Protein AF-A0A928HFG8-F1 (afdb_monomer)

Structure (mmCIF, N/CA/C/O backbone):
data_AF-A0A928HFG8-F1
#
_entry.id   AF-A0A928HFG8-F1
#
loop_
_atom_site.group_PDB
_atom_site.id
_atom_site.type_symbol
_atom_site.label_atom_id
_atom_site.label_alt_id
_atom_site.label_comp_id
_atom_site.label_asym_id
_atom_site.label_entity_id
_atom_site.label_seq_id
_atom_site.pdbx_PDB_ins_code
_atom_site.Cartn_x
_atom_site.Cartn_y
_atom_site.Cartn_z
_atom_site.occupancy
_atom_site.B_iso_or_equiv
_atom_site.auth_seq_id
_atom_site.auth_comp_id
_atom_site.auth_asym_id
_atom_site.auth_atom_id
_atom_site.pdbx_PDB_model_num
ATOM 1 N N . MET A 1 1 ? -11.256 -12.199 43.659 1.00 42.47 1 MET A N 1
ATOM 2 C CA . MET A 1 1 ? -11.121 -11.099 42.680 1.00 42.47 1 MET A CA 1
ATOM 3 C C . MET A 1 1 ? -11.287 -11.716 41.292 1.00 42.47 1 MET A C 1
ATOM 5 O O . MET A 1 1 ? -10.391 -12.413 40.842 1.00 42.47 1 MET A O 1
ATOM 9 N N . LEU A 1 2 ? -12.476 -11.620 40.685 1.00 41.16 2 LEU A N 1
ATOM 10 C CA . LEU A 1 2 ? -12.763 -12.228 39.377 1.00 41.16 2 LEU A CA 1
ATOM 11 C C . LEU A 1 2 ? -12.334 -11.255 38.273 1.00 41.16 2 LEU A C 1
ATOM 13 O O . LEU A 1 2 ? -12.874 -10.158 38.163 1.00 41.16 2 LEU A O 1
ATOM 17 N N . GLN A 1 3 ? -11.337 -11.649 37.483 1.00 49.03 3 GLN A N 1
ATOM 18 C CA . GLN A 1 3 ? -10.843 -10.873 36.351 1.00 49.03 3 GLN A CA 1
ATOM 19 C C . GLN A 1 3 ? -11.781 -11.100 35.159 1.00 49.03 3 GLN A C 1
ATOM 21 O O . GLN A 1 3 ? -11.805 -12.174 34.556 1.00 49.03 3 GLN A O 1
ATOM 26 N N . ILE A 1 4 ? -12.596 -10.095 34.841 1.00 52.38 4 ILE A N 1
ATOM 27 C CA . ILE A 1 4 ? -13.483 -10.107 33.676 1.00 52.38 4 ILE A CA 1
ATOM 28 C C . ILE A 1 4 ? -12.597 -10.033 32.425 1.00 52.38 4 ILE A C 1
ATOM 30 O O . ILE A 1 4 ? -12.004 -8.994 32.136 1.00 52.38 4 ILE A O 1
ATOM 34 N N . LYS A 1 5 ? -12.487 -11.136 31.670 1.00 56.59 5 LYS A N 1
ATOM 35 C CA . LYS A 1 5 ? -11.924 -11.109 30.313 1.00 56.59 5 LYS A CA 1
ATOM 36 C C . LYS A 1 5 ? -12.826 -10.221 29.459 1.00 56.59 5 LYS A C 1
ATOM 38 O O . LYS A 1 5 ? -13.947 -10.609 29.138 1.00 56.59 5 LYS A O 1
ATOM 43 N N . MET A 1 6 ? -12.346 -9.032 29.095 1.00 54.69 6 MET A N 1
ATOM 44 C CA . MET A 1 6 ? -13.023 -8.191 28.112 1.00 54.69 6 MET A CA 1
ATOM 45 C C . MET A 1 6 ? -13.141 -8.977 26.807 1.00 54.69 6 MET A C 1
ATOM 47 O O . MET A 1 6 ? -12.142 -9.287 26.160 1.00 54.69 6 MET A O 1
ATOM 51 N N . ASN A 1 7 ? -14.374 -9.335 26.460 1.00 56.22 7 ASN A N 1
ATOM 52 C CA . ASN A 1 7 ? -14.726 -10.005 25.221 1.00 56.22 7 ASN A CA 1
ATOM 53 C C . ASN A 1 7 ? -14.250 -9.117 24.061 1.00 56.22 7 ASN A C 1
ATOM 55 O O . ASN A 1 7 ? -14.856 -8.078 23.791 1.00 56.22 7 ASN A O 1
ATOM 59 N N . GLN A 1 8 ? -13.120 -9.459 23.433 1.00 57.03 8 GLN A N 1
ATOM 60 C CA . GLN A 1 8 ? -12.567 -8.672 22.334 1.00 57.03 8 GLN A CA 1
ATOM 61 C C . GLN A 1 8 ? -13.598 -8.648 21.206 1.00 57.03 8 GLN A C 1
ATOM 63 O O . GLN A 1 8 ? -13.856 -9.653 20.543 1.00 57.03 8 GLN A O 1
ATOM 68 N N . LYS A 1 9 ? -14.238 -7.493 21.023 1.00 50.78 9 LYS A N 1
ATOM 69 C CA . LYS A 1 9 ? -15.219 -7.267 19.966 1.00 50.78 9 LYS A CA 1
ATOM 70 C C . LYS A 1 9 ? -14.499 -7.512 18.640 1.00 50.78 9 LYS A C 1
ATOM 72 O O . LYS A 1 9 ? -13.591 -6.756 18.301 1.00 50.78 9 LYS A O 1
ATOM 77 N N . LYS A 1 10 ? -14.857 -8.584 17.917 1.00 58.00 10 LYS A N 1
ATOM 78 C CA . LYS A 1 10 ? -14.294 -8.877 16.588 1.00 58.00 10 LYS A CA 1
ATOM 79 C C . LYS A 1 10 ? -14.373 -7.602 15.747 1.00 58.00 10 LYS A C 1
ATOM 81 O O . LYS A 1 10 ? -15.465 -7.070 15.534 1.00 58.00 10 LYS A O 1
ATOM 86 N N . LYS A 1 11 ? -13.216 -7.085 15.322 1.00 67.31 11 LYS A N 1
ATOM 87 C CA . LYS A 1 11 ? -13.141 -5.909 14.449 1.00 67.31 11 LYS A CA 1
ATOM 88 C C . LYS A 1 11 ? -13.911 -6.250 13.173 1.00 67.31 11 LYS A C 1
ATOM 90 O O . LYS A 1 11 ? -13.684 -7.312 12.594 1.00 67.31 11 LYS A O 1
ATOM 95 N N . LYS A 1 12 ? -14.867 -5.401 12.778 1.00 76.81 12 LYS A N 1
ATOM 96 C CA . LYS A 1 12 ? -15.598 -5.600 11.520 1.00 76.81 12 LYS A CA 1
ATOM 97 C C . LYS A 1 12 ? -14.580 -5.650 10.381 1.00 76.81 12 LYS A C 1
ATOM 99 O O . LYS A 1 12 ? -13.674 -4.819 10.334 1.00 76.81 12 LYS A O 1
ATOM 104 N N . VAL A 1 13 ? -14.724 -6.651 9.520 1.00 82.31 13 VAL A N 1
ATOM 105 C CA . VAL A 1 13 ? -13.877 -6.822 8.339 1.00 82.31 13 VAL A CA 1
ATOM 106 C C . VAL A 1 13 ? -14.146 -5.661 7.385 1.00 82.31 13 VAL A C 1
ATOM 108 O O . VAL A 1 13 ? -15.302 -5.321 7.130 1.00 82.31 13 VAL A O 1
ATOM 111 N N . ASP A 1 14 ? -13.081 -5.040 6.886 1.00 93.12 14 ASP A N 1
ATOM 112 C CA . ASP A 1 14 ? -13.169 -3.984 5.881 1.00 93.12 14 ASP A CA 1
ATOM 113 C C . ASP A 1 14 ? -13.328 -4.619 4.496 1.00 93.12 14 ASP A C 1
ATOM 115 O O . ASP A 1 14 ? -12.353 -4.962 3.827 1.00 93.12 14 ASP A O 1
ATOM 119 N N . TYR A 1 15 ? -14.580 -4.842 4.098 1.00 95.19 15 TYR A N 1
ATOM 120 C CA . TYR A 1 15 ? -14.905 -5.488 2.826 1.00 95.19 15 TYR A CA 1
ATOM 121 C C . TYR A 1 15 ? -14.516 -4.649 1.604 1.00 95.19 15 TYR A C 1
ATOM 123 O O . TYR A 1 15 ? -14.281 -5.219 0.544 1.00 95.19 15 TYR A O 1
ATOM 131 N N . ILE A 1 16 ? -14.411 -3.322 1.745 1.00 96.00 16 ILE A N 1
ATOM 132 C CA . ILE A 1 16 ? -14.005 -2.440 0.642 1.00 96.00 16 ILE A CA 1
ATOM 133 C C . ILE A 1 16 ? -12.530 -2.682 0.332 1.00 96.00 16 ILE A C 1
ATOM 135 O O . ILE A 1 16 ? -12.169 -2.926 -0.815 1.00 96.00 16 ILE A O 1
ATOM 139 N N . ALA A 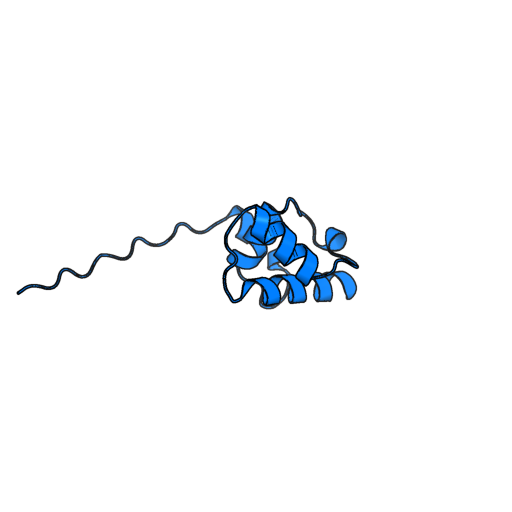1 17 ? -11.682 -2.686 1.361 1.00 97.38 17 ALA A N 1
A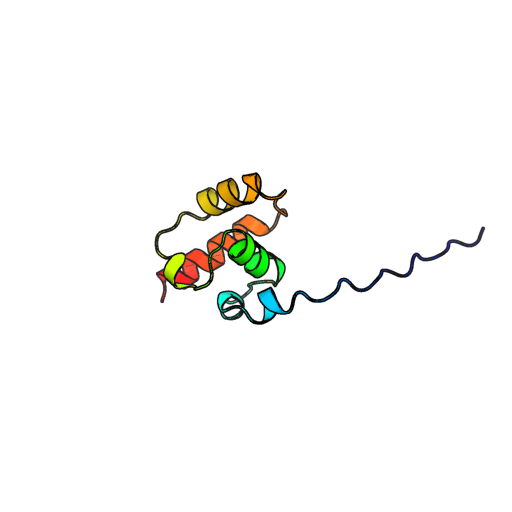TOM 140 C CA . ALA A 1 17 ? -10.274 -3.020 1.195 1.00 97.38 17 ALA A CA 1
ATOM 141 C C . ALA A 1 17 ? -10.083 -4.478 0.747 1.00 97.38 17 ALA A C 1
ATOM 143 O O . ALA A 1 17 ? -9.277 -4.736 -0.144 1.00 97.38 17 ALA A O 1
ATOM 144 N N . LEU A 1 18 ? -10.864 -5.418 1.291 1.00 97.06 18 LEU A N 1
ATOM 145 C CA . LEU A 1 18 ? -10.798 -6.832 0.908 1.00 97.06 18 LEU A CA 1
ATOM 146 C C . LEU A 1 18 ? -11.170 -7.085 -0.566 1.00 97.06 18 LEU A C 1
ATOM 148 O O . LEU A 1 18 ? -10.638 -8.009 -1.173 1.00 97.06 18 LEU A O 1
ATOM 152 N N . ALA A 1 19 ? -12.069 -6.282 -1.137 1.00 97.25 19 ALA A N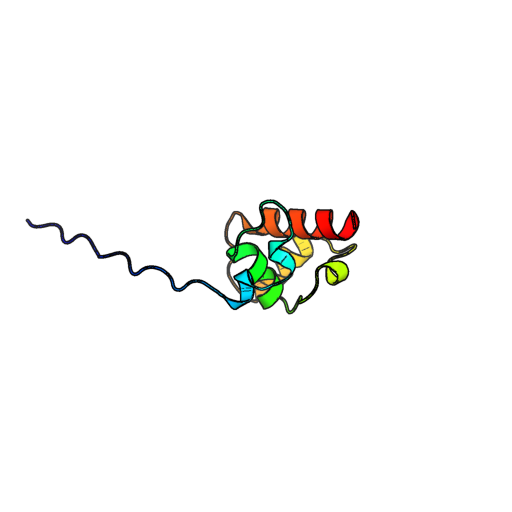 1
ATOM 153 C CA . ALA A 1 19 ? -12.478 -6.382 -2.540 1.00 97.25 19 ALA A CA 1
ATOM 154 C C . ALA A 1 19 ? -11.619 -5.535 -3.500 1.00 97.25 19 ALA A C 1
ATOM 156 O O . ALA A 1 19 ? -11.818 -5.598 -4.713 1.00 97.25 19 ALA A O 1
ATOM 157 N N . SER A 1 20 ? -10.690 -4.729 -2.979 1.00 98.25 20 SER A N 1
ATOM 158 C CA . SER A 1 20 ? -9.845 -3.846 -3.789 1.00 98.25 20 SER A CA 1
ATOM 159 C C . SER A 1 20 ? -8.849 -4.632 -4.657 1.00 98.25 20 SER A C 1
ATOM 161 O O . SER A 1 20 ? -8.446 -5.742 -4.284 1.00 98.25 20 SER A O 1
ATOM 163 N N . PRO A 1 21 ? -8.378 -4.064 -5.784 1.00 98.12 21 PRO A N 1
ATOM 164 C CA . PRO A 1 21 ? -7.369 -4.721 -6.613 1.00 98.12 21 PRO A CA 1
ATOM 165 C C . PRO A 1 21 ? -6.055 -4.958 -5.858 1.00 98.12 21 PRO A C 1
ATOM 167 O O . PRO A 1 21 ? -5.366 -5.933 -6.148 1.00 98.12 21 PRO A O 1
ATOM 170 N N . PHE A 1 22 ? -5.747 -4.161 -4.828 1.00 98.50 22 PHE A N 1
ATOM 171 C CA . PHE A 1 22 ? -4.530 -4.304 -4.022 1.00 98.50 22 PHE A CA 1
ATOM 172 C C . PHE A 1 22 ? -4.414 -5.660 -3.321 1.00 98.50 22 PHE A C 1
ATOM 174 O O . PHE A 1 22 ? -3.310 -6.107 -3.030 1.00 98.50 22 PHE A O 1
ATOM 181 N N . MET A 1 23 ? -5.529 -6.356 -3.088 1.00 98.12 23 MET A N 1
ATOM 182 C CA . MET A 1 23 ? -5.502 -7.702 -2.509 1.00 98.12 23 MET A CA 1
ATOM 183 C C . MET A 1 23 ? -4.920 -8.767 -3.451 1.00 98.12 23 MET A C 1
ATOM 185 O O . MET A 1 23 ? -4.649 -9.878 -3.003 1.00 98.12 23 MET A O 1
ATOM 189 N N . ARG A 1 24 ? -4.69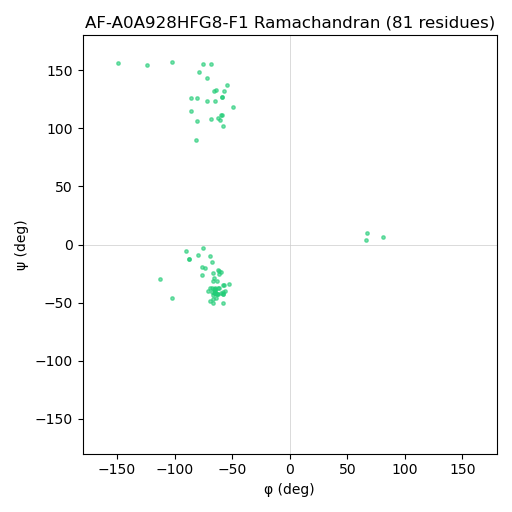4 -8.448 -4.735 1.00 96.94 24 ARG A N 1
ATOM 190 C CA . ARG A 1 24 ? -3.961 -9.313 -5.677 1.00 96.94 24 ARG A CA 1
ATOM 191 C C . ARG A 1 24 ? -2.447 -9.276 -5.450 1.00 96.94 24 ARG A C 1
ATOM 193 O O . ARG A 1 24 ? -1.756 -10.194 -5.881 1.00 96.94 24 ARG A O 1
ATOM 200 N N . ILE A 1 25 ? -1.940 -8.246 -4.768 1.00 98.19 25 ILE A N 1
ATOM 201 C CA . ILE A 1 25 ? -0.514 -8.086 -4.478 1.00 98.19 25 ILE A CA 1
ATOM 202 C C . ILE A 1 25 ? -0.109 -9.122 -3.414 1.00 98.19 25 ILE A C 1
ATOM 204 O O . ILE A 1 25 ? -0.686 -9.137 -2.317 1.00 98.19 25 ILE A O 1
ATOM 208 N N . PRO A 1 26 ? 0.887 -9.986 -3.681 1.00 97.50 26 PRO A N 1
ATOM 209 C CA . PRO A 1 26 ? 1.344 -10.970 -2.709 1.00 97.50 26 PRO A CA 1
ATOM 210 C C . PRO A 1 26 ? 1.736 -10.329 -1.373 1.00 97.50 26 PRO A C 1
ATOM 212 O O . PRO A 1 26 ? 2.422 -9.312 -1.331 1.00 97.50 26 PRO A O 1
ATOM 215 N N . ARG A 1 27 ? 1.330 -10.961 -0.261 1.00 97.69 27 ARG A N 1
ATOM 216 C CA . ARG A 1 27 ? 1.591 -10.517 1.128 1.00 97.69 27 ARG A CA 1
ATOM 217 C C . ARG A 1 27 ? 0.905 -9.204 1.543 1.00 97.69 27 ARG A C 1
ATOM 219 O O . ARG A 1 27 ? 1.082 -8.783 2.688 1.00 97.69 27 ARG A O 1
ATOM 226 N N . MET A 1 28 ? 0.083 -8.599 0.685 1.00 97.94 28 MET A N 1
ATOM 227 C CA . MET A 1 28 ? -0.732 -7.445 1.059 1.00 97.94 28 MET A CA 1
ATOM 228 C C . MET A 1 28 ? -1.751 -7.824 2.139 1.00 97.94 28 MET A C 1
ATOM 230 O O . MET A 1 28 ? -2.459 -8.828 2.037 1.00 97.94 28 MET A O 1
ATOM 234 N N . LYS A 1 29 ? -1.848 -6.997 3.184 1.00 97.06 29 LYS A N 1
ATOM 235 C CA . LYS A 1 29 ? -2.908 -7.107 4.195 1.00 97.06 29 LYS A CA 1
ATOM 236 C C . LYS A 1 29 ? -3.984 -6.055 3.959 1.00 97.06 29 LYS A C 1
ATOM 238 O O . LYS A 1 29 ? -3.720 -4.981 3.425 1.00 97.06 29 LYS A O 1
ATOM 243 N N . VAL A 1 30 ? -5.181 -6.332 4.478 1.00 96.31 30 VAL A N 1
ATOM 244 C CA . VAL A 1 30 ? -6.348 -5.434 4.412 1.00 96.31 30 VAL A CA 1
ATOM 245 C C . VAL A 1 30 ? -6.028 -4.024 4.929 1.00 96.31 30 VAL A C 1
ATOM 247 O O . VAL A 1 30 ? -6.544 -3.053 4.391 1.00 96.31 30 VAL A O 1
ATOM 250 N N . SER A 1 31 ? -5.156 -3.881 5.934 1.00 95.88 31 SER A N 1
ATOM 251 C CA . SER A 1 31 ? -4.721 -2.570 6.439 1.00 95.88 31 SER A CA 1
ATOM 252 C C . SER A 1 31 ? -3.927 -1.760 5.409 1.00 95.88 31 SER A C 1
ATOM 254 O O . SER A 1 31 ? -4.181 -0.567 5.268 1.00 95.88 31 SER A O 1
ATOM 256 N N . GLY A 1 32 ? -3.015 -2.394 4.666 1.00 97.69 32 GLY A N 1
ATOM 257 C CA . GLY A 1 32 ? -2.258 -1.748 3.592 1.00 97.69 32 GLY A CA 1
ATOM 258 C C . GLY A 1 32 ? -3.159 -1.356 2.423 1.00 97.69 32 GLY A C 1
ATOM 259 O O . GLY A 1 32 ? -3.156 -0.202 2.002 1.00 97.69 32 GLY A O 1
ATOM 260 N N . ALA A 1 33 ? -4.023 -2.277 1.984 1.00 98.31 33 ALA A N 1
ATOM 261 C CA . ALA A 1 33 ? -5.028 -2.000 0.957 1.00 98.31 33 ALA A CA 1
ATOM 262 C C . ALA A 1 33 ? -5.958 -0.846 1.366 1.00 98.31 33 ALA A C 1
ATOM 264 O O . ALA A 1 33 ? -6.239 0.049 0.571 1.00 98.31 33 ALA A O 1
ATOM 265 N N . ARG A 1 34 ? -6.398 -0.814 2.632 1.00 97.88 34 ARG A N 1
ATOM 266 C CA . ARG A 1 34 ? -7.237 0.276 3.134 1.00 97.88 34 ARG A CA 1
ATOM 267 C C . ARG A 1 34 ? -6.507 1.616 3.139 1.00 97.88 34 ARG A C 1
ATOM 269 O O . ARG A 1 34 ? -7.121 2.625 2.810 1.00 97.88 34 ARG A O 1
ATOM 276 N N . ALA A 1 35 ? -5.226 1.631 3.489 1.00 98.12 35 ALA A N 1
ATOM 277 C CA . ALA A 1 35 ? -4.437 2.854 3.500 1.00 98.12 35 ALA A CA 1
ATOM 278 C C . ALA A 1 35 ? -4.250 3.446 2.093 1.00 98.12 35 ALA A C 1
ATOM 280 O O . ALA A 1 35 ? -4.354 4.658 1.928 1.00 98.12 35 ALA A O 1
ATOM 281 N N . LEU A 1 36 ? -4.063 2.600 1.073 1.00 98.56 36 LEU A N 1
ATOM 282 C CA . LEU A 1 36 ? -4.031 3.030 -0.331 1.00 98.56 36 LEU A CA 1
ATOM 283 C C . LEU A 1 36 ? -5.373 3.635 -0.774 1.00 98.56 36 LEU A C 1
ATOM 285 O O . LEU A 1 36 ? -5.402 4.698 -1.390 1.00 98.56 36 LEU A O 1
ATOM 289 N N . LEU A 1 37 ? -6.490 3.017 -0.380 1.00 98.38 37 LEU A N 1
ATOM 290 C CA 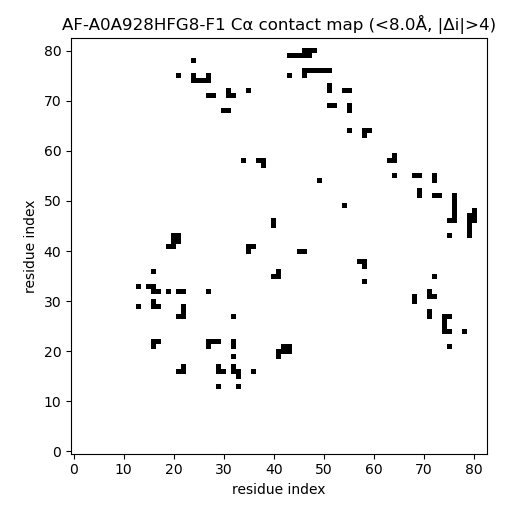. LEU A 1 37 ? -7.825 3.565 -0.645 1.00 98.38 37 LEU A CA 1
ATOM 291 C C . LEU A 1 37 ? -8.081 4.889 0.089 1.00 98.38 37 LEU A C 1
ATOM 293 O O . LEU A 1 37 ? -8.722 5.780 -0.462 1.00 98.38 37 LEU A O 1
ATOM 297 N N . ASP A 1 38 ? -7.596 5.032 1.325 1.00 98.12 38 ASP A N 1
ATOM 298 C CA . ASP A 1 38 ? -7.689 6.281 2.091 1.00 98.12 38 ASP A CA 1
ATOM 299 C C . ASP A 1 38 ? -6.868 7.415 1.446 1.00 98.12 38 ASP A C 1
ATOM 301 O O . ASP A 1 38 ? -7.250 8.577 1.561 1.00 98.12 38 ASP A O 1
ATOM 305 N N . LEU A 1 39 ? -5.789 7.082 0.725 1.00 98.38 39 LEU A N 1
ATOM 306 C CA . LEU A 1 39 ? -5.038 8.007 -0.138 1.00 98.38 39 LEU A CA 1
ATOM 307 C C . LEU A 1 39 ? -5.756 8.335 -1.460 1.00 98.38 39 LEU A C 1
ATOM 309 O O . LEU A 1 39 ? -5.255 9.131 -2.252 1.00 98.38 39 LEU A O 1
ATOM 313 N N . GLY A 1 40 ? -6.915 7.726 -1.718 1.00 98.25 40 GLY A N 1
ATOM 314 C CA . GLY A 1 40 ? -7.688 7.919 -2.943 1.00 98.25 40 GLY A CA 1
ATOM 315 C C . GLY A 1 40 ? -7.190 7.111 -4.143 1.00 98.25 40 GLY A C 1
ATOM 316 O O . GLY A 1 40 ? -7.732 7.285 -5.232 1.00 98.25 40 GLY A O 1
ATOM 317 N N . ILE A 1 41 ? -6.210 6.225 -3.951 1.00 98.50 41 ILE A N 1
ATOM 318 C CA . ILE A 1 41 ? -5.676 5.341 -4.993 1.00 98.50 41 ILE A CA 1
ATOM 319 C C . ILE A 1 41 ? -6.628 4.155 -5.126 1.00 98.50 41 ILE A C 1
ATOM 321 O O . ILE A 1 41 ? -6.944 3.502 -4.129 1.00 98.50 41 ILE A O 1
ATOM 325 N N . LYS A 1 42 ? -7.112 3.882 -6.337 1.00 98.12 42 LYS A N 1
ATOM 326 C CA . LYS A 1 42 ? -8.143 2.862 -6.577 1.00 98.12 42 LYS A CA 1
ATOM 327 C C . LYS A 1 42 ? -7.614 1.678 -7.365 1.00 98.12 42 LYS A C 1
ATOM 329 O O . LYS A 1 42 ? -8.088 0.570 -7.144 1.00 98.12 42 LYS A O 1
ATOM 334 N N . GLU A 1 43 ? -6.624 1.904 -8.220 1.00 98.25 43 GLU A N 1
ATOM 335 C CA . GLU A 1 43 ? -6.064 0.905 -9.122 1.00 98.25 43 GLU A CA 1
ATOM 336 C C . GLU A 1 43 ? -4.549 0.748 -8.927 1.00 98.25 43 GLU A C 1
ATOM 338 O O . GLU A 1 43 ? -3.855 1.662 -8.483 1.00 98.25 43 GLU A O 1
ATOM 343 N N . ILE A 1 44 ? -4.015 -0.431 -9.265 1.00 98.31 44 ILE A N 1
ATOM 344 C CA . ILE A 1 44 ? -2.590 -0.756 -9.066 1.00 98.31 44 ILE A CA 1
ATOM 345 C C . ILE A 1 44 ? -1.686 0.109 -9.955 1.00 98.31 44 ILE A C 1
ATOM 347 O O . ILE A 1 44 ? -0.678 0.615 -9.475 1.00 98.31 44 ILE A O 1
ATOM 351 N N . PHE A 1 45 ? -2.054 0.337 -11.221 1.00 97.62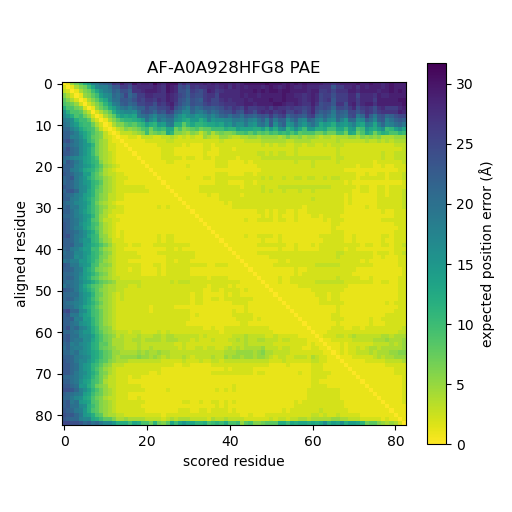 45 PHE A N 1
ATOM 352 C CA . PHE A 1 45 ? -1.221 1.095 -12.167 1.00 97.62 45 PHE A CA 1
ATOM 353 C C . PHE A 1 45 ? -0.965 2.546 -11.727 1.00 97.62 45 PHE A C 1
ATOM 355 O O . PHE A 1 45 ? 0.019 3.152 -12.141 1.00 97.62 45 PHE A O 1
ATOM 362 N N . GLU A 1 46 ? -1.820 3.115 -10.870 1.00 98.44 46 GLU A N 1
ATOM 363 C CA . GLU A 1 46 ? -1.651 4.470 -10.332 1.00 98.44 46 GLU A CA 1
ATOM 364 C C . GLU A 1 46 ? -0.435 4.593 -9.398 1.00 98.44 46 GLU A C 1
ATOM 366 O O . GLU A 1 46 ? -0.020 5.709 -9.070 1.00 98.44 46 GLU A O 1
ATOM 371 N N . LEU A 1 47 ? 0.119 3.460 -8.950 1.00 98.44 47 LEU A N 1
ATOM 372 C CA . LEU A 1 47 ? 1.305 3.372 -8.097 1.00 98.44 47 LEU A CA 1
ATOM 373 C C . LEU A 1 47 ? 2.616 3.345 -8.885 1.00 98.44 47 LEU A C 1
ATOM 375 O O . LEU A 1 47 ? 3.669 3.526 -8.277 1.00 98.44 47 LEU A O 1
ATOM 379 N N . LYS A 1 48 ? 2.560 3.146 -10.207 1.00 98.00 48 LYS A N 1
ATOM 380 C CA . LYS A 1 48 ? 3.749 2.999 -11.049 1.00 98.00 48 LYS A CA 1
ATOM 381 C C . LYS A 1 48 ? 4.640 4.239 -10.958 1.00 98.00 48 LYS A C 1
ATOM 383 O O . LYS A 1 48 ? 4.167 5.364 -11.132 1.00 98.00 48 LYS A O 1
ATOM 388 N N . GLY A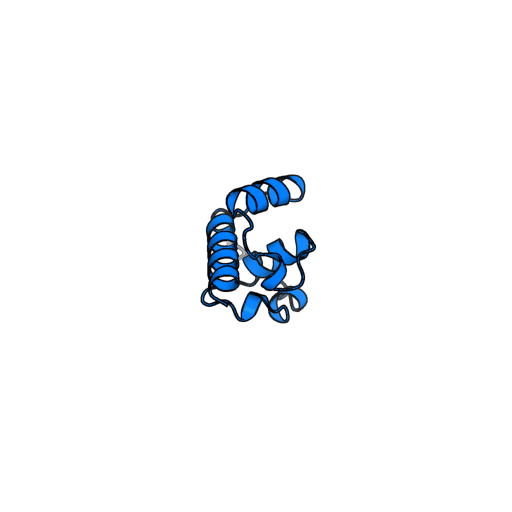 1 49 ? 5.919 4.035 -10.649 1.00 97.44 49 GLY A N 1
ATOM 389 C CA . GLY A 1 49 ? 6.903 5.103 -10.466 1.00 97.44 49 GLY A CA 1
ATOM 390 C C . GLY A 1 49 ? 6.678 6.015 -9.252 1.00 97.44 49 GLY A C 1
ATOM 391 O O . GLY A 1 49 ? 7.347 7.045 -9.141 1.00 97.44 49 GLY A O 1
ATOM 392 N N . ARG A 1 50 ? 5.751 5.687 -8.339 1.00 98.00 50 ARG A N 1
ATOM 393 C CA . ARG A 1 50 ? 5.615 6.424 -7.074 1.00 98.00 50 ARG A CA 1
ATOM 394 C C . ARG A 1 50 ? 6.684 5.993 -6.082 1.00 98.00 50 ARG A C 1
ATOM 396 O O . ARG A 1 50 ? 7.060 4.833 -6.017 1.00 98.00 50 ARG A O 1
ATOM 403 N N . ASP A 1 51 ? 7.103 6.918 -5.229 1.00 98.44 51 ASP A N 1
ATOM 404 C CA . ASP A 1 51 ? 7.974 6.599 -4.101 1.00 98.44 51 ASP A CA 1
ATOM 405 C C . ASP A 1 51 ? 7.149 6.146 -2.871 1.00 98.44 51 ASP A C 1
ATOM 407 O O . ASP A 1 51 ? 6.264 6.886 -2.418 1.00 98.44 51 ASP A O 1
ATOM 411 N N . PRO A 1 52 ? 7.432 4.967 -2.279 1.00 98.56 52 PRO A N 1
ATOM 412 C CA . PRO A 1 52 ? 6.739 4.482 -1.084 1.00 98.56 52 PRO A CA 1
ATOM 413 C C . PRO A 1 52 ? 6.833 5.417 0.131 1.00 98.56 52 PRO A C 1
ATOM 415 O O . PRO A 1 52 ? 5.872 5.523 0.898 1.00 98.56 52 PRO A O 1
ATOM 418 N N . ASN A 1 53 ? 7.959 6.117 0.320 1.00 98.50 53 ASN A N 1
ATOM 419 C CA . ASN A 1 53 ? 8.115 7.046 1.446 1.00 98.50 53 ASN A CA 1
ATOM 420 C C . ASN A 1 53 ? 7.223 8.278 1.283 1.00 98.50 53 ASN A C 1
ATOM 422 O O . ASN A 1 53 ? 6.623 8.739 2.254 1.00 98.50 53 ASN A O 1
ATOM 426 N N . SER A 1 54 ? 7.079 8.771 0.055 1.00 98.44 54 SER A N 1
ATOM 427 C CA . SER A 1 54 ? 6.158 9.854 -0.290 1.00 98.44 54 SER A CA 1
ATOM 428 C C . SER A 1 54 ? 4.704 9.456 -0.013 1.00 98.44 54 SER A C 1
ATOM 430 O O . SER A 1 54 ? 3.978 10.216 0.627 1.00 98.44 54 SER A O 1
ATOM 432 N N . LEU A 1 55 ? 4.300 8.226 -0.366 1.00 98.50 55 LEU A N 1
ATOM 433 C CA . LEU A 1 55 ? 2.976 7.687 -0.012 1.00 98.50 55 LEU A CA 1
ATOM 434 C C . LEU A 1 55 ? 2.760 7.640 1.509 1.00 98.50 55 LEU A C 1
ATOM 436 O O . LEU A 1 55 ? 1.689 8.001 2.002 1.00 98.50 55 LEU A O 1
ATOM 440 N N . LEU A 1 56 ? 3.777 7.229 2.273 1.00 98.62 56 LEU A N 1
ATOM 441 C CA . LEU A 1 56 ? 3.719 7.212 3.737 1.00 98.62 56 LEU A CA 1
ATOM 442 C C . LEU A 1 56 ? 3.601 8.621 4.327 1.00 98.62 56 LEU A C 1
ATOM 444 O O . LEU A 1 56 ? 2.822 8.834 5.262 1.00 98.62 56 LEU A O 1
ATOM 448 N N . ALA A 1 57 ? 4.348 9.582 3.784 1.00 98.50 57 ALA A N 1
ATOM 449 C CA . ALA A 1 57 ? 4.294 10.977 4.200 1.00 98.50 57 ALA A CA 1
ATOM 450 C C . ALA A 1 57 ? 2.909 11.583 3.941 1.00 98.50 57 ALA A C 1
ATOM 452 O O . ALA A 1 57 ? 2.361 12.257 4.814 1.00 98.50 57 ALA A O 1
ATOM 453 N N . ASP A 1 58 ? 2.308 11.298 2.785 1.00 98.38 58 ASP A N 1
ATOM 454 C CA . ASP A 1 58 ? 0.953 11.741 2.463 1.00 98.38 58 ASP A CA 1
ATOM 455 C C . ASP A 1 58 ? -0.093 11.081 3.360 1.00 98.38 58 ASP A C 1
ATOM 457 O O . ASP A 1 58 ? -0.953 11.771 3.909 1.00 98.38 58 ASP A O 1
ATOM 461 N N . TYR A 1 59 ? 0.019 9.773 3.611 1.00 98.38 59 TYR A N 1
ATOM 462 C CA . TYR A 1 59 ? -0.904 9.072 4.505 1.00 98.38 59 TYR A CA 1
ATOM 463 C C . TYR A 1 59 ? -0.829 9.622 5.935 1.00 98.38 59 TYR A C 1
ATOM 465 O O . TYR A 1 59 ? -1.855 9.783 6.598 1.00 98.38 59 TYR A O 1
ATOM 473 N N . SER A 1 60 ? 0.375 9.985 6.386 1.00 97.94 60 SER A N 1
ATOM 474 C CA . SER A 1 60 ? 0.616 10.554 7.718 1.00 97.94 60 SER A CA 1
ATOM 475 C C . SER A 1 60 ? -0.093 11.893 7.947 1.00 97.94 60 SER A C 1
ATOM 477 O O . SER A 1 60 ? -0.362 12.248 9.094 1.00 97.94 60 SER A O 1
ATOM 479 N N . LYS A 1 61 ? -0.452 12.621 6.877 1.00 98.12 61 LYS A N 1
ATOM 480 C CA . LYS A 1 61 ? -1.273 13.844 6.955 1.00 98.12 61 LYS A CA 1
ATOM 481 C C . LYS A 1 61 ? -2.745 13.543 7.258 1.00 98.12 61 LYS A C 1
ATOM 483 O O . LYS A 1 61 ? -3.468 14.428 7.705 1.00 98.12 61 LYS A O 1
ATOM 488 N N . ILE A 1 62 ? -3.191 12.310 7.012 1.00 96.69 62 ILE A N 1
ATOM 489 C CA . ILE A 1 62 ? -4.583 11.873 7.168 1.00 96.69 62 ILE A CA 1
ATOM 490 C C . ILE A 1 62 ? -4.749 11.079 8.470 1.00 96.69 62 ILE A C 1
ATOM 492 O O . ILE A 1 62 ? -5.711 11.288 9.210 1.00 96.69 62 ILE A O 1
ATOM 496 N N . LYS A 1 63 ? -3.832 10.142 8.753 1.00 95.75 63 LYS A N 1
ATOM 497 C CA . LYS A 1 63 ? -3.896 9.225 9.903 1.00 95.75 63 LYS A CA 1
ATOM 498 C C . LYS A 1 63 ? -2.501 8.849 10.391 1.00 95.75 63 LYS A C 1
ATOM 500 O O . LYS A 1 63 ? -1.546 8.827 9.625 1.00 95.75 63 LYS A O 1
ATOM 505 N N . LYS A 1 64 ? -2.398 8.449 11.662 1.00 96.06 64 LYS A N 1
ATOM 506 C CA . LYS A 1 64 ? -1.161 7.865 12.195 1.00 96.06 64 LYS A CA 1
ATOM 507 C C . LYS A 1 64 ? -0.874 6.525 11.490 1.00 96.06 64 LYS A C 1
ATOM 509 O O . LYS A 1 64 ? -1.741 5.650 11.540 1.00 96.06 64 LYS A O 1
ATOM 514 N N . PRO A 1 65 ? 0.298 6.350 10.855 1.00 94.88 65 PRO A N 1
ATOM 515 C CA . PRO A 1 65 ? 0.657 5.093 10.215 1.00 94.88 65 PRO A CA 1
ATOM 516 C C . PRO A 1 65 ? 0.959 4.006 11.251 1.00 94.88 65 PRO A C 1
ATOM 518 O O . PRO A 1 65 ? 1.556 4.269 12.300 1.00 94.88 65 PRO A O 1
ATOM 521 N N . ASP A 1 66 ? 0.567 2.777 10.926 1.00 93.62 66 ASP A N 1
ATOM 522 C CA . ASP A 1 66 ? 1.035 1.584 11.629 1.00 93.62 66 ASP A CA 1
ATOM 523 C C . ASP A 1 66 ? 2.481 1.267 11.206 1.00 93.62 66 ASP A C 1
ATOM 525 O O . ASP A 1 66 ? 2.899 1.613 10.100 1.00 93.62 66 ASP A O 1
ATOM 529 N N . ALA A 1 67 ? 3.239 0.575 12.063 1.00 93.19 67 ALA A N 1
ATOM 530 C CA . ALA A 1 67 ? 4.664 0.298 11.835 1.00 93.19 67 ALA A CA 1
ATOM 531 C C . ALA A 1 67 ? 4.948 -0.452 10.517 1.00 93.19 67 ALA A C 1
ATOM 533 O O . ALA A 1 67 ? 5.941 -0.176 9.851 1.00 93.19 67 ALA A O 1
ATOM 534 N N . ASP A 1 68 ? 4.048 -1.350 10.111 1.00 95.75 68 ASP A N 1
ATOM 535 C CA . ASP A 1 68 ? 4.200 -2.160 8.896 1.00 95.75 68 ASP A CA 1
ATOM 536 C C . ASP A 1 68 ? 3.834 -1.402 7.605 1.00 95.75 68 ASP A C 1
ATOM 538 O O . ASP A 1 68 ? 4.011 -1.935 6.508 1.00 95.75 68 ASP A O 1
ATOM 542 N N . LEU A 1 69 ? 3.263 -0.193 7.702 1.00 97.88 69 LEU A N 1
ATOM 543 C CA . LEU A 1 69 ? 2.575 0.433 6.571 1.00 97.88 69 LEU A CA 1
ATOM 544 C C . LEU A 1 69 ? 3.508 0.763 5.403 1.00 97.88 69 LEU A C 1
ATOM 546 O O . LEU A 1 69 ? 3.129 0.555 4.250 1.00 97.88 69 LEU A O 1
ATOM 550 N N . LEU A 1 70 ? 4.733 1.204 5.697 1.00 98.50 70 LEU A N 1
ATOM 551 C CA . LEU A 1 70 ? 5.738 1.462 4.668 1.00 98.50 70 LEU A CA 1
ATOM 552 C C . LEU A 1 70 ? 6.012 0.208 3.834 1.00 98.50 70 LEU A C 1
ATOM 554 O O . LEU A 1 70 ? 6.042 0.282 2.613 1.00 98.50 70 LEU A O 1
ATOM 558 N N . GLY A 1 71 ? 6.119 -0.954 4.486 1.00 98.56 71 GLY A N 1
ATOM 559 C CA . GLY A 1 71 ? 6.337 -2.224 3.798 1.00 98.56 71 GLY A CA 1
ATOM 560 C C . GLY A 1 71 ? 5.199 -2.576 2.839 1.00 98.56 71 GLY A C 1
ATOM 561 O O . GLY A 1 71 ? 5.457 -3.064 1.742 1.00 98.56 71 GLY A O 1
ATOM 562 N N . TYR A 1 72 ? 3.943 -2.284 3.196 1.00 98.62 72 TYR A N 1
ATOM 563 C CA . TYR A 1 72 ? 2.817 -2.493 2.278 1.00 98.62 72 TYR A CA 1
ATOM 564 C C . TYR A 1 72 ? 2.856 -1.544 1.075 1.00 98.62 72 TYR A C 1
ATOM 566 O O . TYR A 1 72 ? 2.527 -1.969 -0.029 1.00 98.62 72 TYR A O 1
ATOM 574 N N . PHE A 1 73 ? 3.265 -0.287 1.261 1.00 98.69 73 PHE A N 1
ATOM 575 C CA . PHE A 1 73 ? 3.430 0.653 0.148 1.00 98.69 73 PHE A CA 1
ATOM 576 C C . PHE A 1 73 ? 4.578 0.251 -0.773 1.00 98.69 73 PHE A C 1
ATOM 578 O O . PHE A 1 73 ? 4.399 0.276 -1.987 1.00 98.69 73 PHE A O 1
ATOM 585 N N . THR A 1 74 ? 5.704 -0.203 -0.219 1.00 98.62 74 THR A N 1
ATOM 586 C CA . THR A 1 74 ? 6.818 -0.748 -1.004 1.00 98.62 74 THR A CA 1
ATOM 587 C C . THR A 1 74 ? 6.367 -1.932 -1.851 1.00 98.62 74 THR A C 1
ATOM 589 O O . THR A 1 74 ? 6.541 -1.896 -3.063 1.00 98.62 74 THR A O 1
ATOM 592 N N . LEU A 1 75 ? 5.690 -2.922 -1.252 1.00 98.38 75 LEU A N 1
ATOM 593 C CA . LEU A 1 75 ? 5.160 -4.075 -1.992 1.00 98.38 75 LEU A CA 1
ATOM 594 C C . LEU A 1 75 ? 4.228 -3.660 -3.133 1.00 98.38 75 LEU A C 1
ATOM 596 O O . LEU A 1 75 ? 4.244 -4.267 -4.200 1.00 98.38 75 LEU A O 1
ATOM 600 N N . ALA A 1 76 ? 3.384 -2.655 -2.898 1.00 98.50 76 ALA A N 1
ATOM 601 C CA . ALA A 1 76 ? 2.407 -2.223 -3.884 1.00 98.50 76 ALA A CA 1
ATOM 602 C C . ALA A 1 76 ? 3.047 -1.508 -5.077 1.00 98.50 76 ALA A C 1
ATOM 604 O O . ALA A 1 76 ? 2.645 -1.756 -6.211 1.00 98.50 76 ALA A O 1
ATOM 605 N N . VAL A 1 77 ? 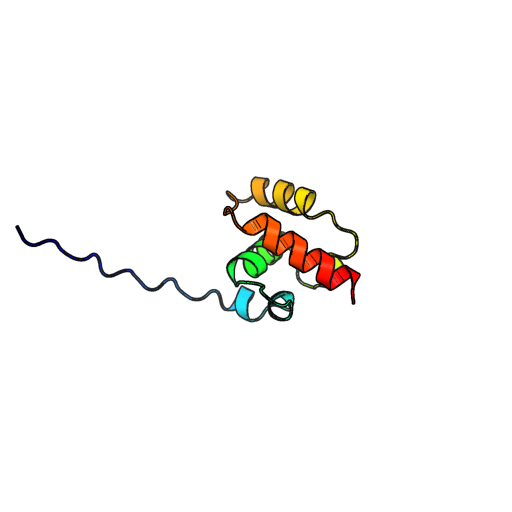4.051 -0.666 -4.821 1.00 98.62 77 VAL A N 1
ATOM 606 C CA . VAL A 1 77 ? 4.835 0.001 -5.868 1.00 98.62 77 VAL A CA 1
ATOM 607 C C . VAL A 1 77 ? 5.652 -1.019 -6.659 1.00 98.62 77 VAL A C 1
ATOM 609 O O . VAL A 1 77 ? 5.529 -1.064 -7.875 1.00 98.62 77 VAL A O 1
ATOM 612 N N . GLU A 1 78 ? 6.405 -1.897 -5.988 1.00 98.38 78 GLU A N 1
ATOM 613 C CA . GLU A 1 78 ? 7.221 -2.924 -6.658 1.00 98.38 78 GLU A CA 1
ATOM 614 C C . GLU A 1 78 ? 6.375 -3.837 -7.553 1.00 98.38 78 GLU A C 1
ATOM 616 O O . GLU A 1 78 ? 6.777 -4.176 -8.667 1.00 98.38 78 GLU A O 1
ATOM 621 N N . PHE A 1 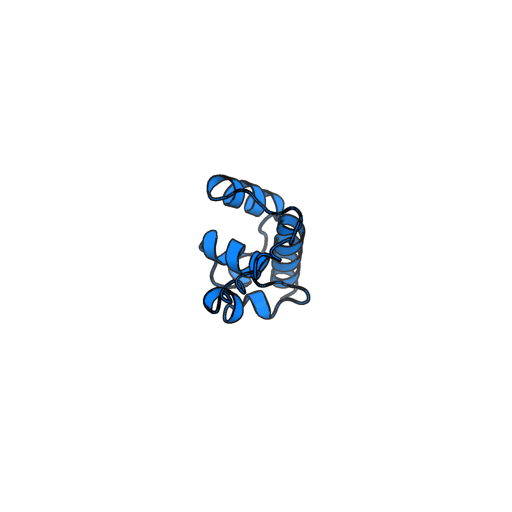79 ? 5.184 -4.219 -7.083 1.00 98.44 79 PHE A N 1
ATOM 622 C CA . PHE A 1 79 ? 4.243 -5.001 -7.875 1.00 98.44 79 PHE A CA 1
ATOM 623 C C . PHE A 1 79 ? 3.749 -4.223 -9.102 1.00 98.44 79 PHE A C 1
ATOM 625 O O . PHE A 1 79 ? 3.746 -4.776 -10.195 1.00 98.44 79 PHE A O 1
ATOM 632 N N . ALA A 1 80 ? 3.362 -2.953 -8.939 1.00 98.12 80 ALA A N 1
ATOM 633 C CA . ALA A 1 80 ? 2.887 -2.109 -10.039 1.00 98.12 80 ALA A CA 1
ATOM 634 C C . ALA A 1 80 ? 3.974 -1.789 -11.080 1.00 98.12 80 ALA A C 1
ATOM 636 O O . ALA A 1 80 ? 3.668 -1.611 -12.257 1.00 98.12 80 ALA A O 1
ATOM 637 N N . ASP A 1 81 ? 5.234 -1.697 -10.654 1.00 97.69 81 ASP A N 1
ATOM 638 C CA . ASP A 1 81 ? 6.372 -1.469 -11.546 1.00 97.69 81 ASP A CA 1
ATOM 639 C C . ASP A 1 81 ? 6.765 -2.733 -12.326 1.00 97.69 81 ASP A C 1
ATOM 641 O O . ASP A 1 81 ? 7.318 -2.625 -13.422 1.00 97.69 81 ASP A O 1
ATOM 645 N N . SER A 1 82 ? 6.472 -3.914 -11.770 1.00 95.38 82 SER A N 1
ATOM 646 C CA . SER A 1 82 ? 6.782 -5.218 -12.374 1.00 95.38 82 SER A CA 1
ATOM 647 C C . SER A 1 82 ? 5.694 -5.747 -13.319 1.00 95.38 82 SER A C 1
ATOM 649 O O . SER A 1 82 ? 5.953 -6.718 -14.032 1.00 95.38 82 SER A O 1
ATOM 651 N N . ASP A 1 83 ? 4.504 -5.138 -13.303 1.00 80.62 83 ASP A N 1
ATOM 652 C CA . ASP A 1 83 ? 3.384 -5.371 -14.234 1.00 80.62 83 ASP A CA 1
ATOM 653 C C . ASP A 1 83 ? 3.491 -4.443 -15.466 1.00 80.62 83 ASP A C 1
ATOM 655 O O . ASP A 1 83 ? 3.326 -4.939 -16.602 1.00 80.62 83 ASP A O 1
#

Mean predicted aligned error: 6.12 Å

Secondary structure (DSSP, 8-state):
---------PPPP-HHHHHSGGGGSTT--HHHHHHHHHTT--SGGGGTT--HHHHHHHHHTTSPPPTTHHHHHHHHHHHHHH-

pLDDT: mean 91.08, std 15.42, range [41.16, 98.69]

Sequence (83 aa):
MLQIKMNQKKKKVDYIALASPFMRIPRMKVSGARALLDLGIKEIFELKGRDPNSLLADYSKIKKPDADLLGYFTLAVEFADSD

Nearest PDB structures (foldseek):
  2zud-assembly1_B  TM=7.020E-01  e=1.205E+00  Saccharolobus solfataricus
  2zud-assembly1_A  TM=6.836E-01  e=1.276E+00  Saccharolobus solfataricus
  5a9f-assembly1_A  TM=6.515E-01  e=2.997E+00  Homo sapiens
  5aga-assembly1_A  TM=6.460E-01  e=4.218E+00  Homo sapiens

Foldseek 3Di:
DDDDDDPPDPDPDPVLLVPAPLVVQPPADSLLSVLCVVLVNRDLLVLEPPDLVVSVVSSVVVDDDDPCNSVSSVSSHVVNNVD

Solvent-accessible surface area (backbone atoms only — not comparable to full-atom values): 5081 Å² total; per-residue (Å²): 134,87,82,79,78,76,76,76,73,78,75,80,79,61,62,69,26,60,69,35,63,52,58,74,45,83,92,52,48,55,69,40,34,36,51,42,45,74,69,68,49,76,53,57,71,80,31,43,90,53,57,37,67,58,54,46,55,57,43,50,77,78,43,88,76,59,91,63,43,52,60,38,38,41,52,48,25,56,51,29,62,72,106

Radius of gyration: 15.32 Å; Cα contacts (8 Å, |Δi|>4): 81; chains: 1; bounding box: 24×26×57 Å